Protein AF-A0A4Y3TP8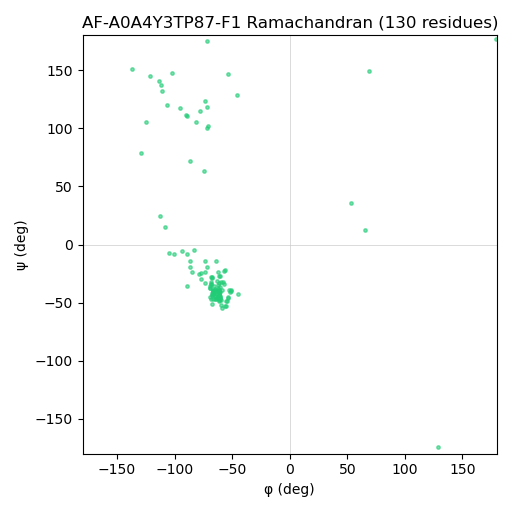7-F1 (afdb_monomer)

Solvent-accessible surface area (backbone atoms only — not comparable to full-atom values): 8009 Å² total; per-residue (Å²): 140,86,88,56,64,77,81,48,46,74,75,57,74,70,53,34,69,69,27,69,54,41,49,54,48,51,52,48,55,69,72,41,96,66,89,81,89,77,84,81,80,55,63,68,56,53,53,51,44,51,46,51,49,55,51,41,65,73,68,66,44,67,76,49,61,84,47,41,68,58,54,44,52,52,51,42,60,65,42,61,81,42,58,67,63,37,50,53,56,42,57,76,41,57,62,88,57,51,51,85,86,42,42,66,59,52,53,51,53,51,49,51,55,46,62,77,46,46,90,79,46,59,70,67,60,47,54,54,63,70,73,105

Mean predicted aligned error: 11.47 Å

Sequence (132 aa):
MELKLEQLGKGDFLSLLNAPKIGAFLDWLSAANVFIHYQVLDPLYWSIVDVIDSIIDEHGAHELMAIAPLLKNDIFTLLRDSPGETAEFLGRYSYLDVGRANRASFIAELRDLLEARRAWFPDFNFQMLKGC

Radius of gyration: 19.94 Å; Cα contacts (8 Å, |Δi|>4): 55; chains: 1; bounding box: 44×29×53 Å

Organism: NCBI:txid104099

Structure (mmCIF, N/CA/C/O backbone):
data_AF-A0A4Y3TP87-F1
#
_entry.id   AF-A0A4Y3TP87-F1
#
loop_
_atom_site.group_PDB
_atom_site.id
_atom_site.type_symbol
_atom_site.label_atom_id
_atom_site.label_alt_id
_atom_site.label_comp_id
_atom_site.label_asym_id
_atom_site.label_entity_id
_atom_site.label_seq_id
_atom_site.pdbx_PDB_ins_code
_atom_site.Cartn_x
_atom_site.Cartn_y
_atom_site.Cartn_z
_atom_site.occupancy
_atom_site.B_iso_or_equiv
_atom_site.auth_seq_id
_atom_site.auth_comp_id
_atom_site.auth_asym_id
_atom_site.auth_atom_id
_atom_site.pdbx_PDB_model_num
ATOM 1 N N . MET A 1 1 ? -23.622 12.354 18.964 1.00 60.53 1 MET A N 1
ATOM 2 C CA . MET A 1 1 ? -22.481 12.304 19.901 1.00 60.53 1 MET A CA 1
ATOM 3 C C . MET A 1 1 ? -21.309 11.739 19.124 1.00 60.53 1 MET A C 1
ATOM 5 O O . MET A 1 1 ? -21.486 10.706 18.496 1.0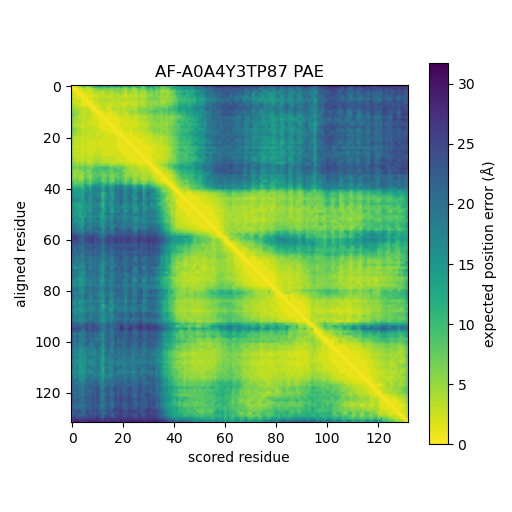0 60.53 1 MET A O 1
ATOM 9 N N . GLU A 1 2 ? -20.183 12.439 19.093 1.00 77.94 2 GLU A N 1
ATOM 10 C CA . GLU A 1 2 ? -18.960 12.031 18.390 1.00 77.94 2 GLU A CA 1
ATOM 11 C C . GLU A 1 2 ? -17.905 11.704 19.454 1.00 77.94 2 GLU A C 1
ATOM 13 O O . GLU A 1 2 ? -17.751 12.474 20.403 1.00 77.94 2 GLU A O 1
ATOM 18 N N . LEU A 1 3 ? -17.230 10.559 19.331 1.00 81.50 3 LEU A N 1
ATOM 19 C CA . LEU A 1 3 ? -16.157 10.139 20.233 1.00 81.50 3 LEU A CA 1
ATOM 20 C C . LEU A 1 3 ? -14.819 10.288 19.504 1.00 81.50 3 LEU A C 1
ATOM 22 O O . LEU A 1 3 ? -14.610 9.665 18.467 1.00 81.50 3 LEU A O 1
ATOM 26 N N . LYS A 1 4 ? -13.917 11.102 20.049 1.00 85.00 4 LYS A N 1
ATOM 27 C CA . LYS A 1 4 ? -12.583 11.359 19.489 1.00 85.00 4 LYS A CA 1
ATOM 28 C C . LYS A 1 4 ? -11.517 10.586 20.257 1.00 85.00 4 LYS A C 1
ATOM 30 O O . LYS A 1 4 ? -11.617 10.428 21.473 1.00 85.00 4 LYS A O 1
ATOM 35 N N . LEU A 1 5 ? -10.456 10.169 19.562 1.00 85.12 5 LEU A N 1
ATOM 36 C CA . LEU A 1 5 ? -9.344 9.406 20.148 1.00 85.12 5 LEU A CA 1
ATOM 37 C C . LEU A 1 5 ? -8.746 10.088 21.390 1.00 85.12 5 LEU A C 1
ATOM 39 O O . LEU A 1 5 ? -8.478 9.427 22.387 1.00 85.12 5 LEU A O 1
ATOM 43 N N . GLU A 1 6 ? -8.633 11.417 21.369 1.00 85.75 6 GLU A N 1
ATOM 44 C CA . GLU A 1 6 ? -8.111 12.247 22.467 1.00 85.75 6 GLU A CA 1
ATOM 45 C C . GLU A 1 6 ? -8.864 12.067 23.798 1.00 85.75 6 GLU A C 1
ATOM 47 O O . GLU A 1 6 ? -8.322 12.353 24.867 1.00 85.75 6 GLU A O 1
ATOM 52 N N . GLN A 1 7 ? -10.119 11.605 23.745 1.00 86.38 7 GLN A N 1
ATOM 53 C CA . GLN A 1 7 ? -10.956 11.332 24.917 1.00 86.38 7 GLN A CA 1
ATOM 54 C C . GLN A 1 7 ? -10.701 9.928 25.494 1.00 86.38 7 GLN A C 1
ATOM 56 O O . GLN A 1 7 ? -10.944 9.689 26.685 1.00 86.38 7 GLN A O 1
ATOM 61 N N . LEU A 1 8 ? -10.197 9.015 24.659 1.00 85.12 8 LEU A N 1
ATOM 62 C CA . LEU A 1 8 ? -9.860 7.636 25.006 1.00 85.12 8 LEU A CA 1
ATOM 63 C C . LEU A 1 8 ? -8.415 7.504 25.498 1.00 85.12 8 LEU A C 1
ATOM 65 O O . LEU A 1 8 ? -8.161 6.750 26.436 1.00 85.12 8 LEU A O 1
ATOM 69 N N . GLY A 1 9 ? -7.483 8.275 24.935 1.00 86.38 9 GLY A N 1
ATOM 70 C CA . GLY A 1 9 ? -6.084 8.260 25.347 1.00 86.38 9 GLY A CA 1
ATOM 71 C C . GLY A 1 9 ? -5.200 9.211 24.544 1.00 86.38 9 GLY A C 1
ATOM 72 O O . GLY A 1 9 ? -5.646 9.880 23.614 1.00 86.38 9 GLY A O 1
ATOM 73 N N . LYS A 1 10 ? -3.923 9.277 24.925 1.00 85.94 10 LYS A N 1
ATOM 74 C CA . LYS A 1 10 ? -2.864 10.016 24.225 1.00 85.94 10 LYS A CA 1
ATOM 75 C C . LYS A 1 10 ? -1.602 9.156 24.188 1.00 85.94 10 LYS A C 1
ATOM 77 O O . LYS A 1 10 ? -1.380 8.385 25.118 1.00 85.94 10 LYS A O 1
ATOM 82 N N . GLY A 1 11 ? -0.775 9.331 23.162 1.00 87.56 11 GLY A N 1
ATOM 83 C CA . GLY A 1 11 ? 0.485 8.604 22.995 1.00 87.56 11 GLY A CA 1
ATOM 84 C C . GLY A 1 11 ? 0.604 7.965 21.616 1.00 87.56 11 GLY A C 1
ATOM 85 O O . GLY A 1 11 ? -0.240 8.190 20.749 1.00 87.56 11 GLY A O 1
ATOM 86 N N . ASP A 1 12 ? 1.668 7.190 21.423 1.00 84.25 12 ASP A N 1
ATOM 87 C CA . ASP A 1 12 ? 1.834 6.363 20.230 1.00 84.25 12 ASP A CA 1
ATOM 88 C C . ASP A 1 12 ? 0.874 5.160 20.237 1.00 84.25 12 ASP A C 1
ATOM 90 O O . ASP A 1 12 ? 0.129 4.923 21.193 1.00 84.25 12 ASP A O 1
ATOM 94 N N . PHE A 1 13 ? 0.873 4.400 19.142 1.00 79.12 13 PHE A N 1
ATOM 95 C CA . PHE A 1 13 ? -0.029 3.265 18.959 1.00 79.12 13 PHE A CA 1
ATOM 96 C C . PHE A 1 13 ? 0.042 2.254 20.113 1.00 79.12 13 PHE A C 1
ATOM 98 O O . PHE A 1 13 ? -0.992 1.855 20.645 1.00 79.12 13 PHE A O 1
ATOM 105 N N . LEU A 1 14 ? 1.251 1.881 20.545 1.00 86.75 14 LEU A N 1
ATOM 106 C CA . LEU A 1 14 ? 1.443 0.904 21.619 1.00 86.75 14 LEU A CA 1
ATOM 107 C C . LEU A 1 14 ? 0.999 1.455 22.979 1.00 86.75 14 LEU A C 1
ATOM 109 O O . LEU A 1 14 ? 0.406 0.732 23.779 1.00 86.75 14 LEU A O 1
ATOM 113 N N . SER A 1 15 ? 1.237 2.742 23.232 1.00 86.25 15 SER A N 1
ATOM 114 C CA . SER A 1 15 ? 0.776 3.419 24.446 1.00 86.25 15 SER A CA 1
ATOM 115 C C . SER A 1 15 ? -0.751 3.469 24.518 1.00 86.25 15 SER A C 1
ATOM 117 O O . SER A 1 15 ? -1.330 3.244 25.580 1.00 86.25 15 SER A O 1
ATOM 119 N N . LEU A 1 16 ? -1.413 3.721 23.385 1.00 88.94 16 LEU A N 1
ATOM 120 C CA . LEU A 1 16 ? -2.871 3.696 23.277 1.00 88.94 16 LEU A CA 1
ATOM 121 C C . LEU A 1 16 ? -3.434 2.282 23.454 1.00 88.94 16 LEU A C 1
ATOM 123 O O . LEU A 1 16 ? -4.420 2.119 24.164 1.00 88.94 16 LEU A O 1
ATOM 127 N N . LEU A 1 17 ? -2.803 1.259 22.871 1.00 84.25 17 LEU A N 1
ATOM 128 C CA . LEU A 1 17 ? -3.251 -0.133 23.001 1.00 84.25 17 LEU A CA 1
ATOM 129 C C . LEU A 1 17 ? -3.219 -0.622 24.458 1.00 84.25 17 LEU A C 1
ATOM 131 O O . LEU A 1 17 ? -4.080 -1.389 24.878 1.00 84.25 17 LEU A O 1
ATOM 135 N N . ASN A 1 18 ? -2.253 -0.131 25.237 1.00 87.25 18 ASN A N 1
ATOM 136 C CA . ASN A 1 18 ? -2.133 -0.415 26.666 1.00 87.25 18 ASN A CA 1
ATOM 137 C C . ASN A 1 18 ? -3.024 0.477 27.552 1.00 87.25 18 ASN A C 1
ATOM 139 O O . ASN A 1 18 ? -3.059 0.288 28.769 1.00 87.25 18 ASN A O 1
ATOM 143 N N . ALA A 1 19 ? -3.734 1.460 26.989 1.00 91.88 19 ALA A N 1
ATOM 144 C CA . ALA A 1 19 ? -4.571 2.361 27.768 1.00 91.88 19 ALA A CA 1
ATOM 145 C C . ALA A 1 19 ? -5.846 1.635 28.250 1.00 91.88 19 ALA A C 1
ATOM 147 O O . ALA A 1 19 ? -6.652 1.199 27.424 1.00 91.88 19 ALA A O 1
ATOM 148 N N . PRO A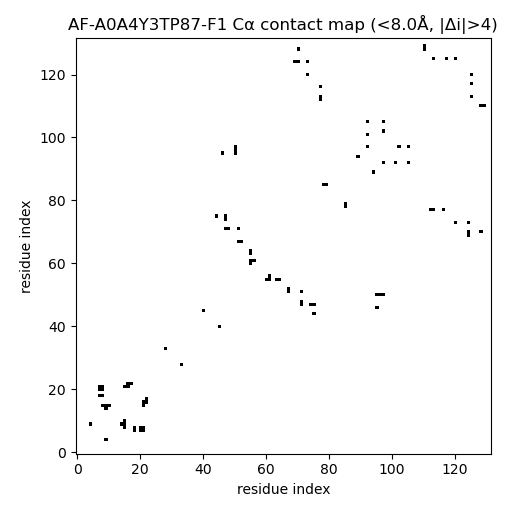 1 20 ? -6.131 1.586 29.567 1.00 90.56 20 PRO A N 1
ATOM 149 C CA . PRO A 1 20 ? -7.299 0.869 30.094 1.00 90.56 20 PRO A CA 1
ATOM 150 C C . PRO A 1 20 ? -8.639 1.350 29.518 1.00 90.56 20 PRO A C 1
ATOM 152 O O . PRO A 1 20 ? -9.569 0.568 29.344 1.00 90.56 20 PRO A O 1
ATOM 155 N N . LYS A 1 21 ? -8.735 2.645 29.187 1.00 91.25 21 LYS A N 1
ATOM 156 C CA . LYS A 1 21 ? -9.914 3.238 28.541 1.00 91.25 21 LYS A CA 1
ATOM 157 C C . LYS A 1 21 ? -10.155 2.711 27.127 1.00 91.25 21 LYS A C 1
ATOM 159 O O . LYS A 1 21 ? -11.311 2.568 26.746 1.00 91.25 21 LYS A O 1
ATOM 164 N N . ILE A 1 22 ? -9.091 2.441 26.366 1.00 92.06 22 ILE A N 1
ATOM 165 C CA . ILE A 1 22 ? -9.198 1.843 25.031 1.00 92.06 22 ILE A CA 1
ATOM 166 C C . ILE A 1 22 ? -9.727 0.417 25.166 1.00 92.06 22 ILE A C 1
ATOM 168 O O . ILE A 1 22 ? -10.700 0.083 24.499 1.00 92.06 22 ILE A O 1
ATOM 172 N N . GLY A 1 23 ? -9.177 -0.374 26.094 1.00 91.25 23 GLY A N 1
ATOM 173 C CA . GLY A 1 23 ? -9.676 -1.722 26.388 1.00 91.25 23 GLY A CA 1
ATOM 174 C C . GLY A 1 23 ? -11.163 -1.729 26.751 1.00 91.25 23 GLY A C 1
ATOM 175 O O . GLY A 1 23 ? -11.956 -2.380 26.082 1.00 91.25 23 GLY A O 1
ATOM 176 N N . ALA A 1 24 ? -11.569 -0.905 27.722 1.00 93.00 24 ALA A N 1
ATOM 177 C CA . ALA A 1 24 ? -12.969 -0.811 28.140 1.00 93.00 24 ALA A CA 1
ATOM 178 C C . ALA A 1 24 ? -13.916 -0.368 27.007 1.00 93.00 24 ALA A C 1
ATOM 180 O O . ALA A 1 24 ? -15.053 -0.834 26.928 1.00 93.00 24 ALA A O 1
ATOM 181 N N . PHE A 1 25 ? -13.466 0.532 26.127 1.00 91.12 25 PHE A N 1
ATOM 182 C CA . PHE A 1 25 ? -14.242 0.940 24.958 1.00 91.12 25 PHE A CA 1
ATOM 183 C C . PHE A 1 25 ? -14.391 -0.198 23.942 1.00 91.12 25 PHE A C 1
ATOM 185 O O . PHE A 1 25 ? -15.491 -0.402 23.435 1.00 91.12 25 PHE A O 1
ATOM 192 N N . LEU A 1 26 ? -13.321 -0.947 23.663 1.00 90.00 26 LEU A N 1
ATOM 193 C CA . LEU A 1 26 ? -13.352 -2.086 22.741 1.00 90.00 26 LEU A CA 1
ATOM 194 C C . LEU A 1 26 ? -14.212 -3.235 23.281 1.00 90.00 26 LEU A C 1
ATOM 196 O O . LEU A 1 26 ? -14.991 -3.808 22.522 1.00 90.00 26 LEU A O 1
ATOM 200 N N . ASP A 1 27 ? -14.139 -3.519 24.582 1.00 92.62 27 ASP A N 1
ATOM 201 C CA . ASP A 1 27 ? -14.997 -4.507 25.243 1.00 92.62 27 ASP A CA 1
ATOM 202 C C . ASP A 1 27 ? -16.472 -4.108 25.138 1.00 92.62 27 ASP A C 1
ATOM 204 O O . ASP A 1 27 ? -17.322 -4.919 24.763 1.00 92.62 27 ASP A O 1
ATOM 208 N N . TRP A 1 28 ? -16.779 -2.834 25.410 1.00 93.00 28 TRP A N 1
ATOM 209 C CA . TRP A 1 28 ? -18.125 -2.298 25.228 1.00 93.00 28 TRP A CA 1
ATOM 210 C C . TRP A 1 28 ? -18.578 -2.400 23.771 1.00 93.00 28 TRP A C 1
ATOM 212 O O . TRP A 1 28 ? -19.700 -2.827 23.525 1.00 93.00 28 TRP A O 1
ATOM 222 N N . LEU A 1 29 ? -17.721 -2.043 22.813 1.00 89.94 29 LEU A N 1
ATOM 223 C CA . LEU A 1 29 ? -18.042 -2.066 21.387 1.00 89.94 29 LEU A CA 1
ATOM 224 C C . LEU A 1 29 ? -18.308 -3.493 20.888 1.00 89.94 29 LEU A C 1
ATOM 226 O O . LEU A 1 29 ? -19.213 -3.692 20.088 1.00 89.94 29 LEU A O 1
ATOM 230 N N . SER A 1 30 ? -17.550 -4.471 21.387 1.00 89.19 30 SER A N 1
ATOM 231 C CA . SER A 1 30 ? -17.713 -5.897 21.079 1.00 89.19 30 SER A CA 1
ATOM 232 C C . SER A 1 30 ? -19.001 -6.478 21.678 1.00 89.19 30 SER A C 1
ATOM 234 O O . SER A 1 30 ? -19.681 -7.286 21.048 1.00 89.19 30 SER A O 1
ATOM 236 N N . ALA A 1 31 ? -19.373 -6.042 22.887 1.00 93.69 31 ALA A N 1
ATOM 237 C CA . ALA A 1 31 ? -20.621 -6.442 23.538 1.00 93.69 31 ALA A CA 1
ATOM 238 C C . ALA A 1 31 ? -21.850 -5.691 22.999 1.00 93.69 31 ALA A C 1
ATOM 240 O O . ALA A 1 31 ? -22.983 -6.173 23.097 1.00 93.69 31 ALA A O 1
ATOM 241 N N . ALA A 1 32 ? -21.648 -4.494 22.454 1.00 88.31 32 ALA A N 1
ATOM 242 C CA . ALA A 1 32 ? -22.696 -3.708 21.845 1.00 88.31 32 ALA A CA 1
ATOM 243 C C . ALA A 1 32 ? -23.096 -4.367 20.520 1.00 88.31 32 ALA A C 1
ATOM 245 O O . ALA A 1 32 ? -22.302 -4.475 19.592 1.00 88.31 32 ALA A O 1
ATOM 246 N N . ASN A 1 33 ? -24.358 -4.787 20.405 1.00 85.75 33 ASN A N 1
ATOM 247 C CA . ASN A 1 33 ? -24.920 -5.287 19.149 1.00 85.75 33 ASN A CA 1
ATOM 248 C C . ASN A 1 33 ? -25.178 -4.120 18.175 1.00 85.75 33 ASN A C 1
ATOM 250 O O . ASN A 1 33 ? -26.324 -3.783 17.872 1.00 85.75 33 ASN A O 1
ATOM 254 N N . VAL A 1 34 ? -24.108 -3.435 17.768 1.00 85.50 34 VAL A N 1
ATOM 255 C CA . VAL A 1 34 ? -24.137 -2.233 16.933 1.00 85.50 34 VAL A CA 1
ATOM 256 C C . VAL A 1 34 ? -23.504 -2.508 15.578 1.00 85.50 34 VAL A C 1
ATOM 258 O O . VAL A 1 34 ? -22.488 -3.187 15.462 1.00 85.50 34 VAL A O 1
ATOM 261 N N . PHE A 1 35 ? -24.097 -1.939 14.532 1.00 80.75 35 PHE A N 1
ATOM 262 C CA . PHE A 1 35 ? -23.501 -1.956 13.204 1.00 80.75 35 PHE A CA 1
ATOM 263 C C . PHE A 1 35 ? -22.393 -0.910 13.134 1.00 80.75 35 PHE A C 1
ATOM 265 O O . PHE A 1 35 ? -22.647 0.292 13.231 1.00 80.75 35 PHE A O 1
ATOM 272 N N . ILE A 1 36 ? -21.159 -1.373 12.959 1.00 79.75 36 ILE A N 1
ATOM 273 C CA . ILE A 1 36 ? -19.992 -0.511 12.805 1.00 79.75 36 ILE A CA 1
ATOM 274 C C . ILE A 1 36 ? -19.816 -0.222 11.316 1.00 79.75 36 ILE A C 1
ATOM 276 O O . ILE A 1 36 ? -19.466 -1.110 10.541 1.00 79.75 36 ILE A O 1
ATOM 280 N N . HIS A 1 37 ? -20.038 1.027 10.912 1.00 75.25 37 HIS A N 1
ATOM 281 C CA . HIS A 1 37 ? -19.574 1.508 9.615 1.00 75.25 37 HIS A CA 1
ATOM 282 C C . HIS A 1 37 ? -18.163 2.070 9.791 1.00 75.25 37 HIS A C 1
ATOM 284 O O . HIS A 1 37 ? -17.979 3.089 10.456 1.00 75.25 37 HIS A O 1
ATOM 290 N N . TYR A 1 38 ? -17.168 1.387 9.232 1.00 68.69 38 TYR A N 1
ATOM 291 C CA . TYR A 1 38 ? -15.771 1.807 9.259 1.00 68.69 38 TYR A CA 1
ATOM 292 C C . TYR A 1 38 ? -15.254 1.961 7.830 1.00 68.69 38 TYR A C 1
ATOM 294 O O . TYR A 1 38 ? -15.646 1.222 6.928 1.00 68.69 38 TYR A O 1
ATOM 302 N N . GLN A 1 39 ? -14.374 2.938 7.625 1.00 59.44 39 GLN A N 1
ATOM 303 C CA . GLN A 1 39 ? -13.642 3.088 6.375 1.00 59.44 39 GLN A CA 1
ATOM 304 C C . GLN A 1 39 ? -12.292 2.395 6.532 1.00 59.44 39 GLN A C 1
ATOM 306 O O . GLN A 1 39 ? -11.488 2.775 7.382 1.00 59.44 39 GLN A O 1
ATOM 311 N N . VAL A 1 40 ? -12.049 1.367 5.722 1.00 61.41 40 VAL A N 1
ATOM 312 C CA . VAL A 1 40 ? -10.717 0.773 5.596 1.00 61.41 40 VAL A CA 1
ATOM 313 C C . VAL A 1 40 ? -9.926 1.647 4.637 1.00 61.41 40 VAL A C 1
ATOM 315 O O . VAL A 1 40 ? -10.154 1.619 3.430 1.00 61.41 40 VAL A O 1
ATOM 318 N N . LEU A 1 41 ? -9.000 2.437 5.175 1.00 62.78 41 LEU A N 1
ATOM 319 C CA . LEU A 1 41 ? -7.846 2.865 4.395 1.00 62.78 41 LEU A CA 1
ATOM 320 C C . 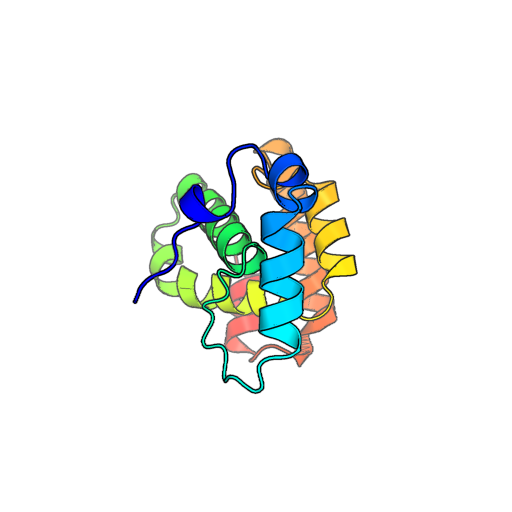LEU A 1 41 ? -6.991 1.618 4.229 1.00 62.78 41 LEU A C 1
ATOM 322 O O . LEU A 1 41 ? -6.366 1.200 5.196 1.00 62.78 41 LEU A O 1
ATOM 326 N N . ASP A 1 42 ? -7.048 0.988 3.058 1.00 71.94 42 ASP A N 1
ATOM 327 C CA . ASP A 1 42 ? -6.206 -0.157 2.721 1.00 71.94 42 ASP A CA 1
ATOM 328 C C . ASP A 1 42 ? -4.776 0.367 2.504 1.00 71.94 42 ASP A C 1
ATOM 330 O O . ASP A 1 42 ? -4.505 0.972 1.460 1.00 71.94 42 ASP A O 1
ATOM 334 N N . PRO A 1 43 ? -3.864 0.232 3.489 1.00 71.50 43 PRO A N 1
ATOM 335 C CA . PRO A 1 43 ? -2.538 0.823 3.380 1.00 71.50 43 PRO A CA 1
ATOM 336 C C . PRO A 1 43 ? -1.743 0.134 2.274 1.00 71.50 43 PRO A C 1
ATOM 338 O O . PRO A 1 43 ? -0.934 0.777 1.621 1.00 71.50 43 PRO A O 1
ATOM 341 N N . LEU A 1 44 ? -2.027 -1.147 2.011 1.00 71.62 44 LEU A N 1
ATOM 342 C CA . LEU A 1 44 ? -1.421 -1.890 0.918 1.00 71.62 44 LEU A CA 1
ATOM 343 C C . LEU A 1 44 ? -1.841 -1.294 -0.430 1.00 71.62 44 LEU A C 1
ATOM 345 O O . LEU A 1 44 ? -0.979 -1.041 -1.266 1.00 71.62 44 LEU A O 1
ATOM 349 N N . TYR A 1 45 ? -3.132 -1.008 -0.629 1.00 74.00 45 TYR A N 1
ATOM 350 C CA . TYR A 1 45 ? -3.607 -0.332 -1.842 1.00 74.00 45 TYR A CA 1
ATOM 351 C C . TYR A 1 45 ? -2.889 1.004 -2.059 1.00 74.00 45 TYR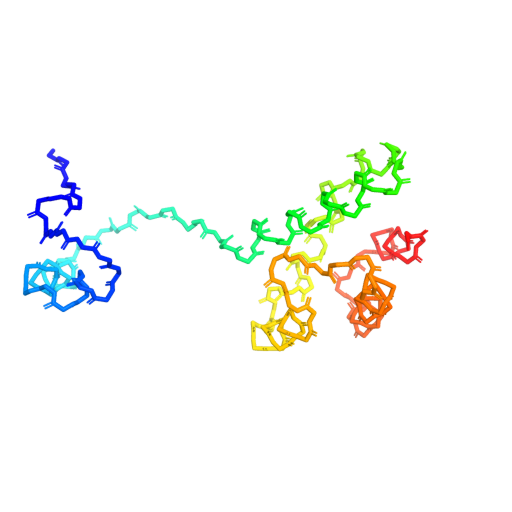 A C 1
ATOM 353 O O . TYR A 1 45 ? -2.318 1.234 -3.123 1.00 74.00 45 TYR A O 1
ATOM 361 N N . TRP A 1 46 ? -2.887 1.877 -1.048 1.00 74.94 46 TRP A N 1
ATOM 362 C CA . TRP A 1 46 ? -2.306 3.215 -1.182 1.00 74.94 46 TRP A CA 1
ATOM 363 C C . TRP A 1 46 ? -0.801 3.183 -1.408 1.00 74.94 46 TRP A C 1
ATOM 365 O O . TRP A 1 46 ? -0.298 3.896 -2.268 1.00 74.94 46 TRP A O 1
ATOM 375 N N . SER A 1 47 ? -0.085 2.294 -0.730 1.00 73.00 47 SER A N 1
ATOM 376 C CA . SER A 1 47 ? 1.346 2.175 -0.958 1.00 73.00 47 SER A CA 1
ATOM 377 C C . SER A 1 47 ? 1.665 1.602 -2.352 1.00 73.00 47 SER A C 1
ATOM 379 O O . SER A 1 47 ? 2.691 1.939 -2.943 1.00 73.00 47 SER A O 1
ATOM 381 N N . ILE A 1 48 ? 0.822 0.719 -2.911 1.00 75.69 48 ILE A N 1
ATOM 382 C CA . ILE A 1 48 ? 0.993 0.211 -4.287 1.00 75.69 48 ILE A CA 1
ATOM 383 C C . ILE A 1 48 ? 0.813 1.358 -5.278 1.00 75.69 48 ILE A C 1
ATOM 385 O O . ILE A 1 48 ? 1.605 1.499 -6.210 1.00 75.69 48 ILE A O 1
ATOM 389 N N . VAL A 1 49 ? -0.209 2.187 -5.053 1.00 76.56 49 VAL A N 1
ATOM 390 C CA . VAL A 1 49 ? -0.457 3.404 -5.829 1.00 76.56 49 VAL A CA 1
ATOM 391 C C . VAL A 1 49 ? 0.776 4.311 -5.819 1.00 76.56 49 VAL A C 1
ATOM 393 O O . VAL A 1 49 ? 1.228 4.691 -6.899 1.00 76.56 49 VAL A O 1
ATOM 396 N N . ASP A 1 50 ? 1.363 4.561 -4.645 1.00 75.88 50 ASP A N 1
ATOM 397 C CA . ASP A 1 50 ? 2.536 5.430 -4.483 1.00 75.88 50 ASP A CA 1
ATOM 398 C C . ASP A 1 50 ? 3.770 4.919 -5.246 1.00 75.88 50 ASP A C 1
ATOM 400 O O . ASP A 1 50 ? 4.471 5.694 -5.900 1.00 75.88 50 ASP A O 1
ATOM 404 N N . VAL A 1 51 ? 4.037 3.608 -5.218 1.00 75.81 51 VAL A N 1
ATOM 405 C CA . VAL A 1 51 ? 5.171 3.028 -5.961 1.00 75.81 51 VAL A CA 1
ATOM 406 C C . VAL A 1 51 ? 4.979 3.146 -7.466 1.00 75.81 51 VAL A C 1
ATOM 408 O O . VAL A 1 51 ? 5.924 3.479 -8.181 1.00 75.81 51 VAL A O 1
ATOM 411 N N . ILE A 1 52 ? 3.767 2.902 -7.960 1.00 75.69 52 ILE A N 1
ATOM 412 C CA . ILE A 1 52 ? 3.483 3.028 -9.389 1.00 75.69 52 ILE A CA 1
ATOM 413 C C . ILE A 1 52 ? 3.581 4.479 -9.844 1.00 75.69 52 ILE A C 1
ATOM 415 O O . ILE A 1 52 ? 4.175 4.734 -10.890 1.00 75.69 52 ILE A O 1
ATOM 419 N N . ASP A 1 53 ? 3.095 5.424 -9.042 1.00 76.62 53 ASP A N 1
ATOM 420 C CA . ASP A 1 53 ? 3.255 6.849 -9.329 1.00 76.62 53 ASP A CA 1
ATOM 421 C C . ASP A 1 53 ? 4.732 7.258 -9.353 1.00 76.62 53 ASP A C 1
ATOM 423 O O . ASP A 1 53 ? 5.171 7.881 -10.317 1.00 76.62 53 ASP A O 1
ATOM 427 N N . SER A 1 54 ? 5.540 6.807 -8.387 1.00 76.06 54 SER A N 1
ATOM 428 C CA . SER A 1 54 ? 6.989 7.058 -8.380 1.00 76.06 54 SER A CA 1
ATOM 429 C C . SER A 1 54 ? 7.700 6.509 -9.625 1.00 76.06 54 SER A C 1
ATOM 431 O O . SER A 1 54 ? 8.613 7.147 -10.155 1.00 76.06 54 SER A O 1
ATOM 433 N N . ILE A 1 55 ? 7.301 5.329 -10.109 1.00 73.06 55 ILE A N 1
ATOM 434 C CA . ILE A 1 55 ? 7.882 4.720 -11.312 1.00 73.06 55 ILE A CA 1
ATOM 435 C C . ILE A 1 55 ? 7.484 5.509 -12.567 1.00 73.06 55 ILE A C 1
ATOM 437 O O . ILE A 1 55 ? 8.352 5.801 -13.390 1.00 73.06 55 ILE A O 1
ATOM 441 N N . ILE A 1 56 ? 6.207 5.883 -12.703 1.00 72.81 56 ILE A N 1
ATOM 442 C CA . ILE A 1 56 ? 5.696 6.649 -13.851 1.00 72.81 56 ILE A CA 1
ATOM 443 C C . ILE A 1 56 ? 6.335 8.041 -13.909 1.00 72.81 56 ILE A C 1
ATOM 445 O O . ILE A 1 56 ? 6.810 8.449 -14.975 1.00 72.81 56 ILE A O 1
ATOM 449 N N . ASP A 1 57 ? 6.384 8.744 -12.775 1.00 73.81 57 ASP A N 1
ATOM 450 C CA . ASP A 1 57 ? 6.941 10.095 -12.677 1.00 73.81 57 ASP A CA 1
ATOM 451 C C . ASP A 1 57 ? 8.425 10.121 -13.062 1.00 73.81 57 ASP A C 1
ATOM 453 O O . ASP A 1 57 ? 8.867 11.008 -13.794 1.00 73.81 57 ASP A O 1
ATOM 457 N N . GLU A 1 58 ? 9.205 9.125 -12.633 1.00 70.75 58 GLU A N 1
ATOM 458 C CA . GLU A 1 58 ? 10.629 9.054 -12.967 1.00 70.75 58 GLU A CA 1
ATOM 459 C C . GLU A 1 58 ? 10.917 8.578 -14.396 1.00 70.75 58 GLU A C 1
ATOM 461 O O . GLU A 1 58 ? 11.933 8.975 -14.970 1.00 70.75 58 GLU A O 1
ATOM 466 N N . HIS A 1 59 ? 10.056 7.744 -14.992 1.00 67.94 59 HIS A N 1
ATOM 467 C CA . HIS A 1 59 ? 10.194 7.358 -16.400 1.00 67.94 59 HIS A CA 1
ATOM 468 C C . HIS A 1 59 ? 9.813 8.480 -17.373 1.00 67.94 59 HIS A C 1
ATOM 470 O O . HIS A 1 59 ? 10.151 8.395 -18.552 1.00 67.94 59 HIS A O 1
ATOM 476 N N . GLY A 1 60 ? 9.138 9.538 -16.908 1.00 63.91 60 GLY A N 1
ATOM 477 C CA . GLY A 1 60 ? 8.708 10.654 -17.758 1.00 63.91 60 GLY A CA 1
ATOM 478 C C . GLY A 1 60 ? 7.667 10.251 -18.809 1.00 63.91 60 GLY A C 1
ATOM 479 O O . GLY A 1 60 ? 7.378 11.012 -19.731 1.00 63.91 60 GLY A O 1
ATOM 480 N N . ALA A 1 61 ? 7.091 9.056 -18.675 1.00 66.44 61 ALA A N 1
ATOM 481 C CA . ALA A 1 61 ? 6.139 8.489 -19.613 1.00 66.44 61 ALA A CA 1
ATOM 482 C C . ALA A 1 61 ? 4.723 8.956 -19.252 1.00 66.44 61 ALA A C 1
ATOM 484 O O . ALA A 1 61 ? 3.904 8.189 -18.757 1.00 66.44 61 ALA A O 1
ATOM 485 N N . HIS A 1 62 ? 4.421 10.235 -19.500 1.00 66.12 62 HIS A N 1
ATOM 486 C CA . HIS A 1 62 ? 3.089 10.815 -19.257 1.00 66.12 62 HIS A CA 1
ATOM 487 C C . HIS A 1 62 ? 1.957 10.073 -19.987 1.00 66.12 62 HIS A C 1
ATOM 489 O O . HIS A 1 62 ? 0.807 10.105 -19.558 1.00 66.12 62 HIS A O 1
ATOM 495 N N . GLU A 1 63 ? 2.286 9.342 -21.049 1.00 66.56 63 GLU A N 1
ATOM 496 C CA . GLU A 1 63 ? 1.380 8.443 -21.772 1.00 66.56 63 GLU A CA 1
ATOM 497 C C . GLU A 1 63 ? 0.831 7.331 -20.859 1.00 66.56 63 GLU A C 1
ATOM 499 O O . GLU A 1 63 ? -0.331 6.938 -20.976 1.00 66.56 63 GLU A O 1
ATOM 504 N N . LEU A 1 64 ? 1.634 6.888 -19.881 1.00 65.62 64 LEU A N 1
ATOM 505 C CA . LEU 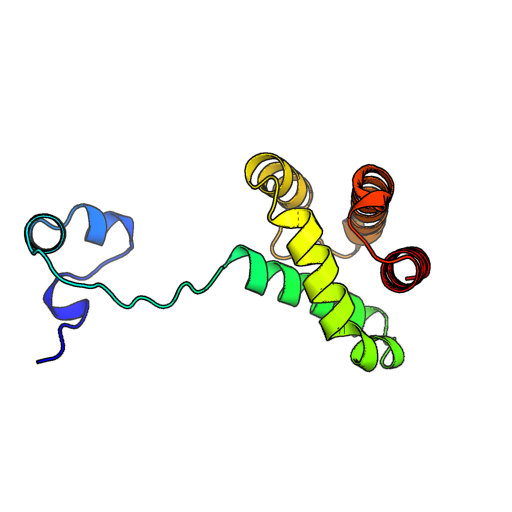A 1 64 ? 1.236 5.906 -18.876 1.00 65.62 64 LEU A CA 1
ATOM 506 C C . LEU A 1 64 ? 0.243 6.477 -17.857 1.00 65.62 64 LEU A C 1
ATOM 508 O O . LEU A 1 64 ? -0.487 5.702 -17.248 1.00 65.62 64 LEU A O 1
ATOM 512 N N . MET A 1 65 ? 0.129 7.803 -17.694 1.00 68.38 65 MET A N 1
ATOM 513 C CA . MET A 1 65 ? -0.833 8.396 -16.748 1.00 68.38 65 MET A CA 1
ATOM 514 C C . MET A 1 65 ? -2.285 8.085 -17.130 1.00 68.38 65 MET A C 1
ATOM 516 O O . MET A 1 65 ? -3.128 7.916 -16.251 1.00 68.38 65 MET A O 1
ATOM 520 N N . ALA A 1 66 ? -2.578 7.956 -18.429 1.00 70.25 66 ALA A N 1
ATOM 521 C CA . ALA A 1 66 ? -3.913 7.607 -18.911 1.00 70.25 66 ALA A CA 1
ATOM 522 C C . ALA A 1 66 ? -4.315 6.164 -18.548 1.00 70.25 66 ALA A C 1
ATOM 524 O O . ALA A 1 66 ? -5.500 5.883 -18.369 1.00 70.25 66 ALA A O 1
ATOM 525 N N . ILE A 1 67 ? -3.335 5.264 -18.410 1.00 70.62 67 ILE A N 1
ATOM 526 C CA . ILE A 1 67 ? -3.540 3.849 -18.061 1.00 70.62 67 ILE A CA 1
ATOM 527 C C . ILE A 1 67 ? -3.160 3.525 -16.610 1.00 70.62 67 ILE A C 1
ATOM 529 O O . ILE A 1 67 ? -3.459 2.433 -16.130 1.00 70.62 67 ILE A O 1
ATOM 533 N N . ALA A 1 68 ? -2.562 4.474 -15.884 1.00 74.25 68 ALA A N 1
ATOM 534 C CA . ALA A 1 68 ? -2.141 4.322 -14.496 1.00 74.25 68 ALA A CA 1
ATOM 535 C C . ALA A 1 68 ? -3.256 3.794 -13.575 1.00 74.25 68 ALA A C 1
ATOM 537 O O . ALA A 1 68 ? -2.961 2.932 -12.750 1.00 74.25 68 ALA A O 1
ATOM 538 N N . PRO A 1 69 ? -4.536 4.209 -13.706 1.00 77.19 69 PRO A N 1
ATOM 539 C CA . PRO A 1 69 ? -5.608 3.637 -12.893 1.00 77.19 69 PRO A CA 1
ATOM 540 C C . PRO A 1 69 ? -5.820 2.135 -13.129 1.00 77.19 69 PRO A C 1
ATOM 542 O O . PRO A 1 69 ? -6.057 1.401 -12.173 1.00 77.19 69 PRO A O 1
ATOM 545 N N . LEU A 1 70 ? -5.713 1.670 -14.380 1.00 75.62 70 LEU A N 1
ATOM 546 C CA . LEU A 1 70 ? -5.839 0.248 -14.726 1.00 75.62 70 LEU A CA 1
ATOM 547 C C . LEU A 1 70 ? -4.647 -0.539 -14.181 1.00 75.62 70 LEU A C 1
ATOM 549 O O . LEU A 1 70 ? -4.835 -1.531 -13.485 1.00 75.62 70 LEU A O 1
ATOM 553 N N . LEU A 1 71 ? -3.437 -0.022 -14.405 1.00 75.06 71 LEU A N 1
ATOM 554 C CA . LEU A 1 71 ? -2.185 -0.577 -13.892 1.00 75.06 71 LEU A CA 1
ATOM 555 C C . LEU A 1 71 ? -2.219 -0.749 -12.364 1.00 75.06 71 LEU A C 1
ATOM 557 O O . LEU A 1 71 ? -1.917 -1.824 -11.850 1.00 75.06 71 LEU A O 1
ATOM 561 N N . LYS A 1 72 ? -2.645 0.288 -11.636 1.00 78.75 72 LYS A N 1
ATOM 562 C CA . LYS A 1 72 ? -2.784 0.262 -10.172 1.00 78.75 72 LYS A CA 1
ATOM 563 C C . LYS A 1 72 ? -3.782 -0.801 -9.715 1.00 78.75 72 LYS A C 1
ATOM 565 O O . LYS A 1 72 ? -3.489 -1.548 -8.785 1.00 78.75 72 LYS A O 1
ATOM 570 N N . ASN A 1 73 ? -4.934 -0.900 -10.379 1.00 78.75 73 ASN A N 1
ATOM 571 C CA . ASN A 1 73 ? -5.957 -1.893 -10.042 1.00 78.75 73 ASN A CA 1
ATOM 572 C C . ASN A 1 73 ? -5.491 -3.328 -10.299 1.00 78.75 73 ASN A C 1
ATOM 574 O O . ASN A 1 73 ? -5.752 -4.218 -9.486 1.00 78.75 73 ASN A O 1
ATOM 578 N N . ASP A 1 74 ? -4.803 -3.560 -11.413 1.00 77.62 74 ASP A N 1
ATOM 579 C CA . ASP A 1 74 ? -4.309 -4.885 -11.768 1.00 77.62 74 ASP A CA 1
ATOM 580 C C . ASP A 1 74 ? -3.211 -5.340 -10.795 1.00 77.62 74 ASP A C 1
ATOM 582 O O . ASP A 1 74 ? -3.252 -6.462 -10.289 1.00 77.62 74 ASP A O 1
ATOM 586 N N . ILE A 1 75 ? -2.280 -4.447 -10.444 1.00 77.94 75 ILE A N 1
ATOM 587 C CA . ILE A 1 75 ? -1.223 -4.733 -9.463 1.00 77.94 75 ILE A CA 1
ATOM 588 C C . ILE A 1 75 ? -1.809 -4.928 -8.067 1.00 77.94 75 ILE A C 1
ATOM 590 O O . ILE A 1 75 ? -1.399 -5.834 -7.346 1.00 77.94 75 ILE A O 1
ATOM 594 N N . PHE A 1 76 ? -2.809 -4.139 -7.682 1.00 83.00 76 PHE A N 1
ATOM 595 C CA . PHE A 1 76 ? -3.514 -4.376 -6.429 1.00 83.00 76 PHE A CA 1
ATOM 596 C C . PHE A 1 76 ? -4.199 -5.745 -6.413 1.00 83.00 76 PHE A C 1
ATOM 598 O O . PHE A 1 76 ? -4.080 -6.479 -5.436 1.00 83.00 76 PHE A O 1
ATOM 605 N N . THR A 1 77 ? -4.866 -6.128 -7.503 1.00 81.50 77 THR A N 1
ATOM 606 C CA . THR A 1 77 ? -5.505 -7.447 -7.629 1.00 81.50 77 THR A CA 1
ATOM 607 C C . THR A 1 77 ? -4.475 -8.570 -7.516 1.00 81.50 77 THR A C 1
ATOM 609 O O . THR A 1 77 ? -4.714 -9.557 -6.822 1.00 81.50 77 THR A O 1
ATOM 612 N N . LEU A 1 78 ? -3.302 -8.389 -8.130 1.00 79.88 78 LEU A N 1
ATOM 613 C CA . LEU A 1 78 ? -2.178 -9.313 -8.025 1.00 79.88 78 LEU A CA 1
ATOM 614 C C . LEU A 1 78 ? -1.700 -9.462 -6.574 1.00 79.88 78 LEU A C 1
ATOM 616 O O . LEU A 1 78 ? -1.507 -10.576 -6.097 1.00 79.88 78 LEU A O 1
ATOM 620 N N . LEU A 1 79 ? -1.524 -8.351 -5.862 1.00 80.75 79 LEU A N 1
ATOM 621 C CA . LEU A 1 79 ? -0.898 -8.332 -4.541 1.00 80.75 79 LEU A CA 1
ATOM 622 C C . LEU A 1 79 ? -1.879 -8.599 -3.387 1.00 80.75 79 LEU A C 1
ATOM 624 O O . LEU A 1 79 ? -1.457 -8.989 -2.298 1.00 80.75 79 LEU A O 1
ATOM 628 N N . ARG A 1 80 ? -3.189 -8.439 -3.591 1.00 81.94 80 ARG A N 1
ATOM 629 C CA . ARG A 1 80 ? -4.184 -8.618 -2.522 1.00 81.94 80 ARG A CA 1
ATOM 630 C C . ARG A 1 80 ? -4.416 -10.078 -2.138 1.00 81.94 80 ARG A C 1
ATOM 632 O O . ARG A 1 80 ? -4.716 -10.352 -0.980 1.00 81.94 80 ARG A O 1
ATOM 639 N N . ASP A 1 81 ? -4.319 -11.000 -3.093 1.00 78.38 81 ASP A N 1
ATOM 640 C CA . ASP A 1 81 ? -4.801 -12.378 -2.900 1.00 78.38 81 ASP A CA 1
ATOM 641 C C . ASP A 1 81 ? -3.900 -13.219 -1.976 1.00 78.38 81 ASP A C 1
ATOM 643 O O . ASP A 1 81 ? -4.373 -14.131 -1.301 1.00 78.38 81 ASP A O 1
ATOM 647 N N . SER A 1 82 ? -2.620 -12.843 -1.857 1.00 78.38 82 SER A N 1
ATOM 648 C CA . SER A 1 82 ? -1.648 -13.493 -0.967 1.00 78.38 82 SER A CA 1
ATOM 649 C C . SER A 1 82 ? -0.918 -12.466 -0.090 1.00 78.38 82 SER A C 1
ATOM 651 O O . SER A 1 82 ? 0.238 -12.146 -0.366 1.00 78.38 82 SER A O 1
ATOM 653 N N . PRO A 1 83 ? -1.527 -11.955 0.999 1.00 74.44 83 PRO A N 1
ATOM 654 C CA . PRO A 1 83 ? -0.919 -10.902 1.818 1.00 74.44 83 PRO A CA 1
ATOM 655 C C . PRO A 1 83 ? 0.466 -11.258 2.383 1.00 74.44 83 PRO A C 1
ATOM 657 O O . PRO A 1 83 ? 1.320 -10.383 2.493 1.00 74.44 83 PRO A O 1
ATOM 660 N N . GLY A 1 84 ? 0.706 -12.534 2.715 1.00 78.25 84 GLY A N 1
ATOM 661 C CA . GLY A 1 84 ? 2.007 -13.008 3.202 1.00 78.25 84 GLY A CA 1
ATOM 662 C C . GLY A 1 84 ? 3.103 -12.950 2.135 1.00 78.25 84 GLY A C 1
ATOM 663 O O . GLY A 1 84 ? 4.146 -12.344 2.360 1.00 78.25 84 GLY A O 1
ATOM 664 N N . GLU A 1 85 ? 2.839 -13.505 0.949 1.00 80.50 85 GLU A N 1
ATOM 665 C CA . GLU A 1 85 ? 3.769 -13.461 -0.193 1.00 80.50 85 GLU A CA 1
ATOM 666 C C . GLU A 1 85 ? 4.039 -12.020 -0.638 1.00 80.50 85 GLU A C 1
ATOM 668 O O . GLU A 1 85 ? 5.175 -11.650 -0.927 1.00 80.50 85 GLU A O 1
ATOM 673 N N . THR A 1 86 ? 2.997 -11.187 -0.633 1.00 80.62 86 THR A N 1
ATOM 674 C CA . THR A 1 86 ? 3.091 -9.756 -0.920 1.00 80.62 86 THR A CA 1
ATOM 675 C C . THR A 1 86 ? 3.965 -9.036 0.097 1.00 80.62 86 THR A C 1
ATOM 677 O O . THR A 1 86 ? 4.832 -8.261 -0.295 1.00 80.62 86 THR A O 1
ATOM 680 N N . ALA A 1 87 ? 3.792 -9.295 1.395 1.00 77.81 87 ALA A N 1
ATOM 681 C CA . ALA A 1 87 ? 4.624 -8.685 2.428 1.00 77.81 87 ALA A CA 1
ATOM 682 C C . ALA A 1 87 ? 6.102 -9.085 2.285 1.00 77.81 87 ALA A C 1
ATOM 684 O O . ALA A 1 87 ? 6.980 -8.234 2.419 1.00 77.81 87 ALA A O 1
ATOM 685 N N . GLU A 1 88 ? 6.387 -10.349 1.957 1.00 83.44 88 GLU A N 1
ATOM 686 C CA . GLU A 1 88 ? 7.753 -10.805 1.680 1.00 83.44 88 GLU A CA 1
ATOM 687 C C . GLU A 1 88 ? 8.341 -10.145 0.429 1.00 83.44 88 GLU A C 1
ATOM 689 O O . GLU A 1 88 ? 9.493 -9.708 0.449 1.00 83.44 88 GLU A O 1
ATOM 694 N N . PHE A 1 89 ? 7.558 -10.055 -0.650 1.00 83.81 89 PHE A N 1
ATOM 695 C CA . PHE A 1 89 ? 7.940 -9.374 -1.887 1.00 83.81 89 PHE A CA 1
ATOM 696 C C . PHE A 1 89 ? 8.276 -7.906 -1.646 1.00 83.81 89 PHE A C 1
ATOM 698 O O . PHE A 1 89 ? 9.387 -7.475 -1.945 1.00 83.81 89 PHE A O 1
ATOM 705 N N . LEU A 1 90 ? 7.367 -7.149 -1.033 1.00 79.69 90 LEU A N 1
ATOM 706 C CA . LEU A 1 90 ? 7.588 -5.736 -0.726 1.00 79.69 90 LEU A CA 1
ATOM 707 C C . LEU A 1 90 ? 8.764 -5.549 0.250 1.00 79.69 90 LEU A C 1
ATOM 709 O O . LEU A 1 90 ? 9.571 -4.632 0.088 1.00 79.69 90 LEU A O 1
ATOM 713 N N . GLY A 1 91 ? 8.919 -6.458 1.218 1.00 78.81 91 GLY A N 1
ATOM 714 C CA . GLY A 1 91 ? 10.021 -6.455 2.179 1.00 78.81 91 GLY A CA 1
ATOM 715 C C . GLY A 1 91 ? 11.407 -6.628 1.548 1.00 78.81 91 GLY A C 1
ATOM 716 O O . GLY A 1 91 ? 12.356 -5.995 2.010 1.00 78.81 91 GLY A O 1
ATOM 717 N N . ARG A 1 92 ? 11.541 -7.412 0.464 1.00 84.75 92 ARG A N 1
ATOM 718 C CA . ARG A 1 92 ? 12.820 -7.589 -0.266 1.00 84.75 92 ARG A CA 1
ATOM 719 C C . ARG A 1 92 ? 13.362 -6.291 -0.857 1.00 84.75 92 ARG A C 1
ATOM 721 O O . ARG A 1 92 ? 14.571 -6.159 -1.031 1.00 84.75 92 ARG A O 1
ATOM 728 N N . TYR A 1 93 ? 12.477 -5.349 -1.154 1.00 79.19 93 TYR A N 1
ATOM 729 C CA . TYR A 1 93 ? 12.812 -4.119 -1.858 1.00 79.19 93 TYR A CA 1
ATOM 730 C C . TYR A 1 93 ? 12.773 -2.875 -0.974 1.00 79.19 93 TYR A C 1
ATOM 732 O O . TYR A 1 93 ? 12.786 -1.767 -1.500 1.00 79.19 93 TYR A O 1
ATOM 740 N N . SER A 1 94 ? 12.748 -3.040 0.354 1.00 69.69 94 SER A N 1
ATOM 741 C CA . SER A 1 94 ? 12.727 -1.923 1.312 1.00 69.69 94 SER A CA 1
ATOM 742 C C . SER A 1 94 ? 11.608 -0.909 1.042 1.00 69.69 94 SER A C 1
ATOM 744 O O . SER A 1 94 ? 11.776 0.294 1.237 1.00 69.69 94 SER A O 1
ATOM 746 N N . TYR A 1 95 ? 10.455 -1.408 0.598 1.00 65.38 95 TYR A N 1
ATOM 747 C CA . TYR A 1 95 ? 9.231 -0.6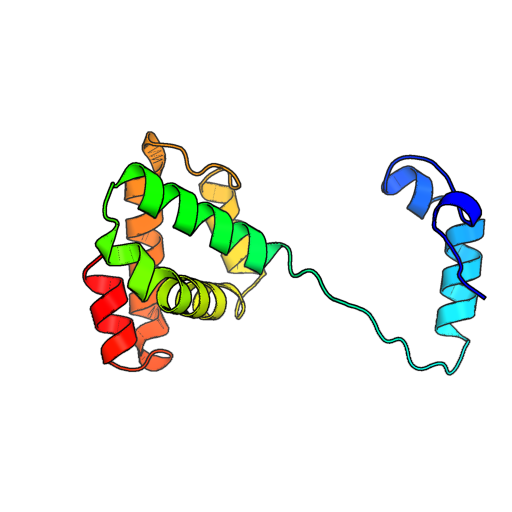35 0.416 1.00 65.38 95 TYR A CA 1
ATOM 748 C C . TYR A 1 95 ? 8.964 0.271 1.637 1.00 65.38 95 TYR A C 1
ATOM 750 O O . TYR A 1 95 ? 9.036 -0.205 2.768 1.00 65.38 95 TYR A O 1
ATOM 758 N N . LEU A 1 96 ? 8.719 1.585 1.547 1.00 56.75 96 LEU A N 1
ATOM 759 C CA . LEU A 1 96 ? 7.989 2.416 0.570 1.00 56.75 96 LEU A CA 1
ATOM 760 C C . LEU A 1 96 ? 8.807 3.043 -0.577 1.00 56.75 96 LEU A C 1
ATOM 762 O O . LEU A 1 96 ? 8.221 3.658 -1.462 1.00 56.75 96 LEU A O 1
ATOM 766 N N . ASP A 1 97 ? 10.132 2.906 -0.573 1.00 67.38 97 ASP A N 1
ATOM 767 C CA . ASP A 1 97 ? 10.996 3.393 -1.654 1.00 67.38 97 ASP A CA 1
ATOM 768 C C . ASP A 1 97 ? 11.849 2.238 -2.171 1.00 67.38 97 ASP A C 1
ATOM 770 O O . ASP A 1 97 ? 12.810 1.802 -1.540 1.00 67.38 97 ASP A O 1
ATOM 774 N N . VAL A 1 98 ? 11.480 1.748 -3.352 1.00 69.56 98 VAL A N 1
ATOM 775 C CA . VAL A 1 98 ? 12.176 0.658 -4.043 1.00 69.56 98 VAL A CA 1
ATOM 776 C C . VAL A 1 98 ? 13.622 1.043 -4.395 1.00 69.56 98 VAL A C 1
ATOM 778 O O . VAL A 1 98 ? 14.481 0.175 -4.570 1.00 69.56 98 VAL A O 1
ATOM 781 N N . GLY A 1 99 ? 13.907 2.346 -4.498 1.00 70.06 99 GLY A N 1
ATOM 782 C CA . GLY A 1 99 ? 15.191 2.907 -4.890 1.00 70.06 99 GLY A CA 1
ATOM 783 C C . GLY A 1 99 ? 15.541 2.655 -6.362 1.00 70.06 99 GLY A C 1
ATOM 784 O O . GLY A 1 99 ? 15.222 1.619 -6.950 1.00 70.06 99 GLY A O 1
ATOM 785 N N . ARG A 1 100 ? 16.286 3.583 -6.986 1.00 73.38 100 ARG A N 1
ATOM 786 C CA . ARG A 1 100 ? 16.737 3.444 -8.395 1.00 73.38 100 ARG A CA 1
ATOM 787 C C . ARG A 1 100 ? 17.421 2.114 -8.678 1.00 73.38 100 ARG A C 1
ATOM 789 O O . ARG A 1 100 ? 17.212 1.542 -9.741 1.00 73.38 100 ARG A O 1
ATOM 796 N N . ALA A 1 101 ? 18.239 1.651 -7.736 1.00 78.88 101 ALA A N 1
ATOM 797 C CA . ALA A 1 101 ? 19.059 0.461 -7.904 1.00 78.88 101 ALA A CA 1
ATOM 798 C C . ALA A 1 101 ? 18.235 -0.832 -7.972 1.00 78.88 101 ALA A C 1
ATOM 800 O O . ALA A 1 101 ? 18.609 -1.731 -8.720 1.00 78.88 101 ALA A O 1
ATOM 801 N N . ASN A 1 102 ? 17.117 -0.925 -7.241 1.00 78.94 102 ASN A N 1
ATOM 802 C CA . ASN A 1 102 ? 16.350 -2.170 -7.175 1.00 78.94 102 ASN A CA 1
ATOM 803 C C . ASN A 1 102 ? 15.121 -2.182 -8.086 1.00 78.94 102 ASN A C 1
ATOM 805 O O . ASN A 1 102 ? 14.519 -3.236 -8.262 1.00 78.94 102 ASN A O 1
ATOM 809 N N . ARG A 1 103 ? 14.761 -1.051 -8.706 1.00 75.31 103 ARG A N 1
ATOM 810 C CA . ARG A 1 103 ? 13.592 -0.941 -9.595 1.00 75.31 103 ARG A CA 1
ATOM 811 C C . ARG A 1 103 ? 13.563 -1.973 -10.716 1.00 75.31 103 ARG A C 1
ATOM 813 O O . ARG A 1 103 ? 12.520 -2.566 -10.956 1.00 75.31 103 ARG A O 1
ATOM 820 N N . ALA A 1 104 ? 14.690 -2.193 -11.393 1.00 79.56 104 ALA A N 1
ATOM 821 C CA . ALA A 1 104 ? 14.751 -3.166 -12.482 1.00 79.56 104 ALA A CA 1
ATOM 822 C C . ALA A 1 104 ? 14.424 -4.583 -11.983 1.00 79.56 104 ALA A C 1
ATOM 824 O O . ALA A 1 104 ? 13.640 -5.292 -12.608 1.00 79.56 104 ALA A O 1
ATOM 825 N N . SER A 1 105 ? 14.971 -4.959 -10.825 1.00 85.00 105 SER A N 1
ATOM 826 C CA . SER A 1 105 ? 14.694 -6.242 -10.176 1.00 85.00 105 SER A CA 1
ATOM 827 C C . SER A 1 105 ? 13.246 -6.333 -9.690 1.00 85.00 105 SER A C 1
ATOM 829 O O . SER A 1 105 ? 12.590 -7.341 -9.929 1.00 85.00 105 SER A O 1
ATOM 831 N N . PHE A 1 106 ? 12.716 -5.257 -9.103 1.00 83.19 106 PHE A N 1
ATOM 832 C CA . PHE A 1 106 ? 11.325 -5.172 -8.661 1.00 83.19 106 PHE A CA 1
ATOM 833 C C . PHE A 1 106 ? 10.343 -5.361 -9.820 1.00 83.19 106 PHE A C 1
ATOM 835 O O . PHE A 1 106 ? 9.423 -6.165 -9.718 1.00 83.19 106 PHE A O 1
ATOM 842 N N . ILE A 1 107 ? 10.553 -4.663 -10.941 1.00 78.88 107 ILE A N 1
ATOM 843 C CA . ILE A 1 107 ? 9.712 -4.792 -12.138 1.00 78.88 107 ILE A CA 1
ATOM 844 C C . ILE A 1 107 ? 9.838 -6.186 -12.758 1.00 78.88 107 ILE A C 1
ATOM 846 O O . ILE A 1 107 ? 8.833 -6.750 -13.189 1.00 78.88 107 ILE A O 1
ATOM 850 N N . ALA A 1 108 ? 11.043 -6.761 -12.794 1.00 84.19 108 ALA A N 1
ATOM 851 C CA . ALA A 1 108 ? 11.245 -8.115 -13.304 1.00 84.19 108 ALA A CA 1
ATOM 852 C C . ALA A 1 108 ? 10.465 -9.148 -12.478 1.00 84.19 108 ALA A C 1
ATOM 854 O O . ALA A 1 108 ? 9.713 -9.941 -13.035 1.00 84.19 108 ALA A O 1
ATOM 855 N N . GLU A 1 109 ? 10.565 -9.079 -11.154 1.00 85.94 109 GLU A N 1
ATOM 856 C CA . GLU A 1 109 ? 9.857 -9.993 -10.263 1.00 85.94 109 GLU A CA 1
ATOM 857 C C . GLU A 1 109 ? 8.337 -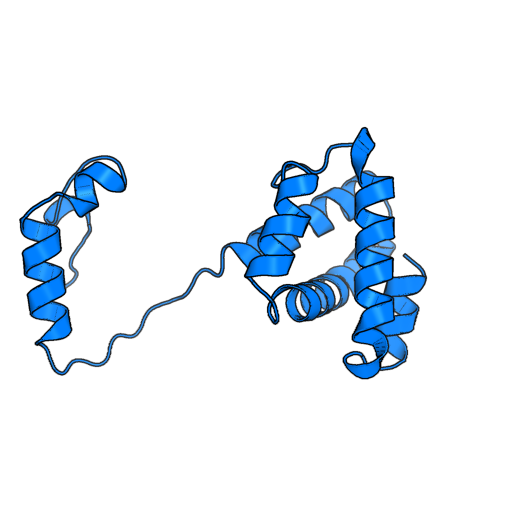9.757 -10.272 1.00 85.94 109 GLU A C 1
ATOM 859 O O . GLU A 1 109 ? 7.556 -10.707 -10.251 1.00 85.94 109 GLU A O 1
ATOM 864 N N . LEU A 1 110 ? 7.895 -8.502 -10.400 1.00 81.50 110 LEU A N 1
ATOM 865 C CA . LEU A 1 110 ? 6.484 -8.171 -10.602 1.00 81.50 110 LEU A CA 1
ATOM 866 C C . LEU A 1 110 ? 5.943 -8.769 -11.912 1.00 81.50 110 LEU A C 1
ATOM 868 O O . LEU A 1 110 ? 4.821 -9.276 -11.940 1.00 81.50 110 LEU A O 1
ATOM 872 N N . ARG A 1 111 ? 6.740 -8.754 -12.988 1.00 79.75 111 ARG A N 1
ATOM 873 C CA . ARG A 1 111 ? 6.402 -9.421 -14.254 1.00 79.75 111 ARG A CA 1
ATOM 874 C C . ARG A 1 111 ? 6.332 -10.936 -14.103 1.00 79.75 111 ARG A C 1
ATOM 876 O O . ARG A 1 111 ? 5.433 -11.543 -14.679 1.00 79.75 111 ARG A O 1
ATOM 883 N N . ASP A 1 112 ? 7.228 -11.538 -13.331 1.00 86.00 112 ASP A N 1
ATOM 884 C CA . ASP A 1 112 ? 7.190 -12.978 -13.065 1.00 86.00 112 ASP A CA 1
ATOM 885 C C . ASP A 1 112 ? 5.922 -13.364 -12.283 1.00 86.00 112 ASP A C 1
ATOM 887 O O . ASP A 1 112 ? 5.249 -14.339 -12.629 1.00 86.00 112 ASP A O 1
ATOM 891 N N . LEU A 1 113 ? 5.528 -12.555 -11.290 1.00 82.50 113 LEU A N 1
ATOM 892 C CA . LEU A 1 113 ? 4.261 -12.719 -10.567 1.00 82.50 113 LEU A CA 1
ATOM 893 C C . LEU A 1 113 ? 3.049 -12.578 -11.497 1.00 82.50 113 LEU A C 1
ATOM 895 O O . LEU A 1 113 ? 2.104 -13.364 -11.412 1.00 82.50 113 LEU A O 1
ATOM 899 N N . LEU A 1 114 ? 3.079 -11.601 -12.404 1.00 79.19 114 LEU A N 1
ATOM 900 C CA . LEU A 1 114 ? 2.027 -11.393 -13.393 1.00 79.19 114 LEU A CA 1
ATOM 901 C C . LEU A 1 114 ? 1.889 -12.587 -14.352 1.00 79.19 114 LEU A C 1
ATOM 903 O O . LEU A 1 114 ? 0.774 -13.042 -14.606 1.00 79.19 114 LEU A O 1
ATOM 907 N N . GLU A 1 115 ? 3.002 -13.106 -14.874 1.00 82.88 115 GLU A N 1
ATOM 908 C CA . GLU A 1 115 ? 3.029 -14.288 -15.748 1.00 82.88 115 GLU A CA 1
ATOM 909 C C . GLU A 1 115 ? 2.491 -15.526 -15.021 1.00 82.88 115 GLU A C 1
ATOM 911 O O . GLU A 1 115 ? 1.631 -16.236 -15.549 1.00 82.88 115 GLU A O 1
ATOM 916 N N . ALA A 1 116 ? 2.907 -15.742 -13.769 1.00 84.56 116 ALA A N 1
ATOM 917 C CA . ALA A 1 116 ? 2.417 -16.847 -12.947 1.00 84.56 116 ALA A CA 1
ATOM 918 C C . ALA A 1 116 ? 0.897 -16.784 -12.713 1.00 84.56 116 ALA A C 1
ATOM 920 O O . ALA A 1 116 ? 0.250 -17.818 -12.530 1.00 84.56 116 ALA A O 1
ATOM 921 N N . ARG A 1 117 ? 0.312 -15.580 -12.748 1.00 83.06 117 ARG A N 1
ATOM 922 C CA . ARG A 1 117 ? -1.117 -15.329 -12.504 1.00 83.06 117 ARG A CA 1
ATOM 923 C C . ARG A 1 117 ? -1.860 -14.844 -13.749 1.00 83.06 117 ARG A C 1
ATOM 925 O O . ARG A 1 117 ? -2.929 -14.244 -13.650 1.00 83.06 117 ARG A O 1
ATOM 932 N N . ARG A 1 118 ? -1.348 -15.176 -14.940 1.00 79.44 118 ARG A N 1
ATOM 933 C CA . ARG A 1 118 ? -1.903 -14.788 -16.248 1.00 79.44 118 ARG A CA 1
ATOM 934 C C . ARG A 1 118 ? -3.418 -14.953 -16.365 1.00 79.44 118 ARG A C 1
ATOM 936 O O . ARG A 1 118 ? -4.087 -14.098 -16.947 1.00 79.44 118 ARG A O 1
ATOM 943 N N . ALA A 1 119 ? -3.937 -16.071 -15.857 1.00 82.38 119 ALA A N 1
ATOM 944 C CA . ALA A 1 119 ? -5.344 -16.452 -15.963 1.00 82.38 119 ALA A CA 1
ATOM 945 C C . ALA A 1 119 ? -6.300 -15.491 -15.233 1.00 82.38 119 ALA A C 1
ATOM 947 O O . ALA A 1 119 ? -7.505 -15.555 -15.454 1.00 82.38 119 ALA A O 1
ATOM 948 N N . TRP A 1 120 ? -5.781 -14.621 -14.362 1.00 78.06 120 TRP A N 1
ATOM 949 C CA . TRP A 1 120 ? -6.577 -13.676 -13.578 1.00 78.06 120 TRP A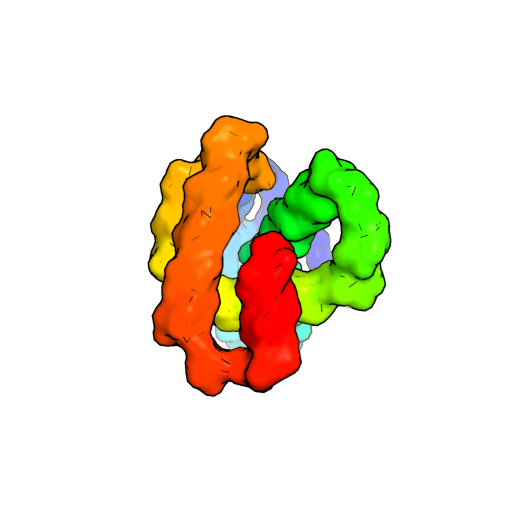 CA 1
ATOM 950 C C . TRP A 1 120 ? -6.850 -12.368 -14.319 1.00 78.06 120 TRP A C 1
ATOM 952 O O . TRP A 1 120 ? -7.727 -11.607 -13.919 1.00 78.06 120 TRP A O 1
ATOM 962 N N . PHE A 1 121 ? -6.127 -12.116 -15.411 1.00 74.62 121 PHE A N 1
ATOM 963 C CA . PHE A 1 121 ? -6.196 -10.860 -16.140 1.00 74.62 121 PHE A CA 1
ATOM 964 C C . PHE A 1 121 ? -6.835 -11.063 -17.516 1.00 74.62 121 PHE A C 1
ATOM 966 O O . PHE A 1 121 ? -6.479 -12.009 -18.228 1.00 74.62 121 PHE A O 1
ATOM 973 N N . PRO A 1 122 ? -7.737 -10.165 -17.949 1.00 79.19 122 PRO A N 1
ATOM 974 C CA . PRO A 1 122 ? -8.121 -10.076 -19.351 1.00 79.19 122 PRO A CA 1
ATOM 975 C C . PRO A 1 122 ? -6.882 -9.919 -20.244 1.00 79.19 122 PRO A C 1
ATOM 977 O O . PRO A 1 122 ? -5.911 -9.270 -19.853 1.00 79.19 122 PRO A O 1
ATOM 980 N N . ASP A 1 123 ? -6.914 -10.477 -21.457 1.00 76.00 123 ASP A N 1
ATOM 981 C CA . ASP A 1 123 ? -5.777 -10.449 -22.393 1.00 76.00 123 ASP A CA 1
ATOM 982 C C . ASP A 1 123 ? -5.218 -9.045 -22.618 1.00 76.00 123 ASP A C 1
ATOM 984 O O . ASP A 1 123 ? -4.005 -8.860 -22.636 1.00 76.00 123 ASP A O 1
ATOM 988 N N . PHE A 1 124 ? -6.101 -8.054 -22.733 1.00 72.75 124 PHE A N 1
ATOM 989 C CA . PHE A 1 124 ? -5.718 -6.656 -22.891 1.00 72.75 124 PHE A CA 1
ATOM 990 C C . PHE A 1 124 ? -4.877 -6.148 -21.709 1.00 72.75 124 PHE A C 1
ATOM 992 O O . PHE A 1 124 ? -3.775 -5.645 -21.917 1.00 72.75 124 PHE A O 1
ATOM 999 N N . ASN A 1 125 ? -5.358 -6.340 -20.477 1.00 69.38 125 ASN A N 1
ATOM 1000 C CA . ASN A 1 125 ? -4.674 -5.913 -19.254 1.00 69.38 125 ASN A CA 1
ATOM 1001 C C . ASN A 1 125 ? -3.312 -6.593 -19.129 1.00 69.38 125 ASN A C 1
ATOM 1003 O O . ASN A 1 125 ? -2.300 -5.944 -18.898 1.00 69.38 125 ASN A O 1
ATOM 1007 N N . PHE A 1 126 ? -3.265 -7.901 -19.371 1.00 69.50 126 PHE A N 1
ATOM 1008 C CA . PHE A 1 126 ? -2.020 -8.649 -19.296 1.00 69.50 126 PHE A CA 1
ATOM 1009 C C . PHE A 1 126 ? -0.970 -8.169 -20.313 1.00 69.50 126 PHE A C 1
ATOM 1011 O O . PHE A 1 126 ? 0.193 -7.984 -19.961 1.00 69.50 126 PHE A O 1
ATOM 1018 N N . GLN A 1 127 ? -1.365 -7.950 -21.572 1.00 72.69 127 GLN A N 1
ATOM 1019 C CA . GLN A 1 127 ? -0.441 -7.470 -22.607 1.00 72.69 127 GLN A CA 1
ATOM 1020 C C . GLN A 1 127 ? 0.014 -6.030 -22.349 1.00 72.69 127 GLN A C 1
ATOM 1022 O O . GLN A 1 127 ? 1.168 -5.703 -22.611 1.00 72.69 127 GLN A O 1
ATOM 1027 N N . MET A 1 128 ? -0.862 -5.192 -21.792 1.00 69.69 128 MET A N 1
ATOM 1028 C CA . MET A 1 128 ? -0.520 -3.836 -21.363 1.00 69.69 128 MET A CA 1
ATOM 1029 C C . MET A 1 128 ? 0.557 -3.861 -20.271 1.00 69.69 128 MET A C 1
ATOM 1031 O O . MET A 1 128 ? 1.573 -3.190 -20.397 1.00 69.69 128 MET A O 1
ATOM 1035 N N . LEU A 1 129 ? 0.380 -4.689 -19.240 1.00 64.31 129 LEU A N 1
ATOM 1036 C CA . LEU A 1 129 ? 1.319 -4.816 -18.121 1.00 64.31 129 LEU A CA 1
ATOM 1037 C C . LEU A 1 129 ? 2.669 -5.428 -18.524 1.00 64.31 129 LEU A C 1
ATOM 1039 O O . LEU A 1 129 ? 3.688 -5.142 -17.904 1.00 64.31 129 LEU A O 1
ATOM 1043 N N . LYS A 1 130 ? 2.685 -6.269 -19.562 1.00 64.81 130 LYS A N 1
ATOM 1044 C CA . LYS A 1 130 ? 3.903 -6.881 -20.110 1.00 64.81 130 LYS A CA 1
ATOM 1045 C C . LYS A 1 130 ? 4.730 -5.921 -20.974 1.00 64.81 130 LYS A C 1
ATOM 1047 O O . LYS A 1 130 ? 5.922 -6.162 -21.159 1.00 64.81 130 LYS A O 1
ATOM 1052 N N . GLY A 1 131 ? 4.091 -4.901 -21.548 1.00 60.50 131 GLY A N 1
ATOM 1053 C CA . GLY A 1 131 ? 4.718 -3.915 -22.431 1.00 60.50 131 GLY A CA 1
ATOM 1054 C C . GLY A 1 131 ? 5.303 -2.688 -21.724 1.00 60.50 131 GLY A C 1
ATOM 1055 O O . GLY A 1 131 ? 5.959 -1.894 -22.398 1.00 60.50 131 GLY A O 1
ATOM 1056 N N . CYS A 1 132 ? 5.057 -2.539 -20.418 1.00 51.72 132 CYS A N 1
ATOM 1057 C CA . CYS A 1 132 ? 5.612 -1.486 -19.563 1.00 51.72 132 CYS A CA 1
ATOM 1058 C C . CYS A 1 132 ? 6.989 -1.854 -18.994 1.00 51.72 132 CYS A C 1
ATOM 1060 O O . CYS A 1 132 ? 7.227 -3.051 -18.702 1.00 51.72 132 CYS A O 1
#

pLDDT: mean 77.98, std 8.46, range [51.72, 93.69]

Foldseek 3Di:
DDDDLVVQDDDDPVRSVPRVSNVVVVVVVVVDPDDDDDDDPPVLLVLLLQALCVVCVVVVPVVCVVVSVVVSVVLCVLLVVCVPVNCVLCVVQVPPDSDPVRVVVNLVVSLVSCVVVVVVDDPVSSVVSVVD

Secondary structure (DSSP, 8-state):
----HHHH--SSHHHHHT-HHHHHHHHHHHHS----------HHHHHHHHHHHHHHHHHT-GGGGGTHHHHHHHHHHHHHS-HHHHHHHHHHTTTT--HHHHHHHHHHHHHHHHHHTGGGS-HHHHHHHH--